Protein AF-A0A655VHN0-F1 (afdb_monomer)

Organism: Vibrio cholerae (NCBI:txid666)

Structure (mmCIF, N/CA/C/O backbone):
data_AF-A0A655VHN0-F1
#
_entry.id   AF-A0A655VHN0-F1
#
loop_
_atom_site.group_PDB
_atom_site.id
_atom_site.type_symbol
_atom_site.label_atom_id
_atom_site.label_alt_id
_atom_site.label_comp_id
_atom_site.label_asym_id
_atom_site.label_entity_id
_atom_site.label_seq_id
_atom_site.pdbx_PDB_ins_code
_atom_site.Cartn_x
_atom_site.Cartn_y
_atom_site.Cartn_z
_atom_site.occupancy
_atom_site.B_iso_or_equiv
_atom_site.auth_seq_id
_atom_site.auth_comp_id
_atom_site.auth_asym_id
_atom_site.auth_atom_id
_atom_site.pdbx_PDB_model_num
ATOM 1 N N . MET A 1 1 ? -13.849 11.201 -1.810 1.00 66.62 1 MET A N 1
ATOM 2 C CA . MET A 1 1 ? -12.509 11.438 -1.226 1.00 66.62 1 MET A CA 1
ATOM 3 C C . MET A 1 1 ? -11.459 10.482 -1.803 1.00 66.62 1 MET A C 1
ATOM 5 O O . MET A 1 1 ? -10.593 10.948 -2.528 1.00 66.62 1 MET A O 1
ATOM 9 N N . ASN A 1 2 ? -11.575 9.160 -1.600 1.00 70.12 2 ASN A N 1
ATOM 10 C CA . ASN A 1 2 ? -10.588 8.166 -2.076 1.00 70.12 2 ASN A CA 1
ATOM 11 C C . ASN A 1 2 ? -10.287 8.215 -3.586 1.00 70.12 2 ASN A C 1
ATOM 13 O O . ASN A 1 2 ? -9.141 8.032 -3.977 1.00 70.12 2 ASN A O 1
ATOM 17 N N . LEU A 1 3 ? -11.278 8.526 -4.431 1.00 73.19 3 LEU A N 1
ATOM 18 C CA . LEU A 1 3 ? -11.083 8.643 -5.882 1.00 73.19 3 LEU A CA 1
ATOM 19 C C . LEU A 1 3 ? -10.113 9.773 -6.270 1.00 73.19 3 LEU A C 1
ATOM 21 O O . LEU A 1 3 ? -9.321 9.605 -7.188 1.00 73.19 3 LEU A O 1
ATOM 25 N N . ILE A 1 4 ? -10.140 10.902 -5.554 1.00 84.06 4 ILE A N 1
ATOM 26 C CA . ILE A 1 4 ? -9.253 12.047 -5.822 1.00 84.06 4 ILE A CA 1
ATOM 27 C C . ILE A 1 4 ? -7.806 11.660 -5.510 1.00 84.06 4 ILE A C 1
ATOM 29 O O . ILE A 1 4 ? -6.911 11.915 -6.311 1.00 84.06 4 ILE A O 1
ATOM 33 N N . PHE A 1 5 ? -7.586 10.986 -4.379 1.00 83.31 5 PHE A N 1
ATOM 34 C CA . PHE A 1 5 ? -6.268 10.478 -4.006 1.00 83.31 5 PHE A CA 1
ATOM 35 C C . PHE A 1 5 ? -5.773 9.397 -4.974 1.00 83.31 5 PHE A C 1
ATOM 37 O O . PHE A 1 5 ? -4.625 9.454 -5.398 1.00 83.31 5 PHE A O 1
ATOM 44 N N . ALA A 1 6 ? -6.638 8.471 -5.398 1.00 81.25 6 ALA A N 1
ATOM 45 C CA . ALA A 1 6 ? -6.287 7.447 -6.383 1.00 81.25 6 ALA A CA 1
ATOM 46 C C . ALA A 1 6 ? -5.892 8.055 -7.742 1.00 81.25 6 ALA A C 1
ATOM 48 O O . ALA A 1 6 ? -4.878 7.662 -8.318 1.00 81.25 6 ALA A O 1
ATOM 49 N N . LEU A 1 7 ? -6.641 9.053 -8.223 1.00 85.44 7 LEU A N 1
ATOM 50 C CA . LEU A 1 7 ? -6.299 9.797 -9.439 1.00 85.44 7 LEU A CA 1
ATOM 51 C C . LEU A 1 7 ? -4.975 10.560 -9.284 1.00 85.44 7 LEU A C 1
ATOM 53 O O . LEU A 1 7 ? -4.157 10.546 -10.201 1.00 85.44 7 LEU A O 1
ATOM 57 N N . GLY A 1 8 ? -4.735 11.174 -8.122 1.00 85.69 8 GLY A N 1
ATOM 58 C CA . GLY A 1 8 ? -3.475 11.855 -7.813 1.00 85.69 8 GLY A CA 1
ATOM 59 C C . GLY A 1 8 ? -2.267 10.911 -7.801 1.00 85.69 8 GLY A C 1
ATOM 60 O O . GLY A 1 8 ? -1.229 11.242 -8.378 1.00 85.69 8 GLY A O 1
ATOM 61 N N . ILE A 1 9 ? -2.409 9.713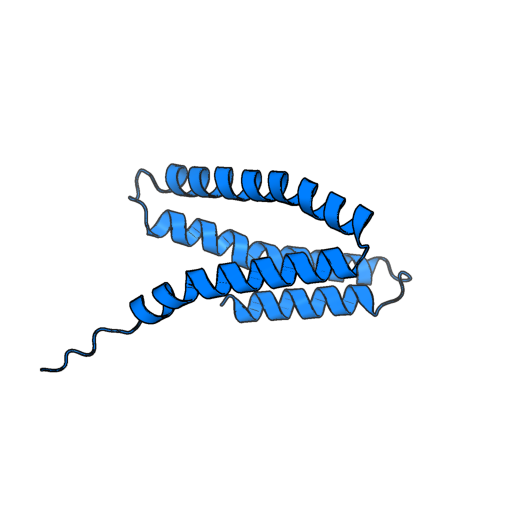 -7.220 1.00 87.19 9 ILE A N 1
ATOM 62 C CA . ILE A 1 9 ? -1.377 8.662 -7.247 1.00 87.19 9 ILE A CA 1
ATOM 63 C C . ILE A 1 9 ? -1.121 8.211 -8.687 1.00 87.19 9 ILE A C 1
ATOM 65 O O . ILE A 1 9 ? 0.034 8.170 -9.106 1.00 87.19 9 ILE A O 1
ATOM 69 N N . PHE A 1 10 ? -2.176 7.921 -9.457 1.00 86.75 10 PHE A N 1
ATOM 70 C CA . PHE A 1 10 ? -2.049 7.493 -10.851 1.00 86.75 10 PHE A CA 1
ATOM 71 C C . PHE A 1 10 ? -1.332 8.543 -11.706 1.00 86.75 10 PHE A C 1
ATOM 73 O O . PHE A 1 10 ? -0.374 8.216 -12.402 1.00 86.75 10 PHE A O 1
ATOM 80 N N . ALA A 1 11 ? -1.738 9.812 -11.609 1.00 86.94 11 ALA A N 1
ATOM 81 C CA . ALA A 1 11 ? -1.110 10.904 -12.347 1.00 86.94 11 ALA A CA 1
ATOM 82 C C . ALA A 1 11 ? 0.365 11.090 -11.958 1.00 86.94 11 ALA A C 1
ATOM 84 O O . ALA A 1 11 ? 1.217 11.254 -12.829 1.00 86.94 11 ALA A O 1
ATOM 85 N N . SER A 1 12 ? 0.684 11.015 -10.662 1.00 85.75 12 SER A N 1
ATOM 86 C CA . SER A 1 12 ? 2.059 11.184 -10.174 1.00 85.75 12 SER A CA 1
ATOM 87 C C . SER A 1 12 ? 2.962 10.011 -10.576 1.00 85.75 12 SER A C 1
ATOM 89 O O . SER A 1 12 ? 4.109 10.226 -10.964 1.00 85.75 12 SER A O 1
ATOM 91 N N . ALA A 1 13 ? 2.442 8.780 -10.542 1.00 85.50 13 ALA A N 1
ATOM 92 C CA . ALA A 1 13 ? 3.155 7.587 -10.996 1.00 85.50 13 ALA A CA 1
ATOM 93 C C . ALA A 1 13 ? 3.362 7.588 -12.520 1.00 85.50 13 ALA A C 1
ATOM 95 O O . ALA A 1 13 ? 4.456 7.280 -12.990 1.00 85.50 13 ALA A O 1
ATOM 96 N N . ALA A 1 14 ? 2.350 7.992 -13.294 1.00 85.38 14 ALA A N 1
ATOM 97 C CA . ALA A 1 14 ? 2.466 8.140 -14.742 1.00 85.38 14 ALA A CA 1
ATOM 98 C C . ALA A 1 14 ? 3.489 9.222 -15.121 1.00 85.38 14 ALA A C 1
ATOM 100 O O . ALA A 1 14 ? 4.300 9.009 -16.020 1.00 85.38 14 ALA A O 1
ATOM 101 N N . ALA A 1 15 ? 3.507 10.352 -14.406 1.00 84.56 15 ALA A N 1
ATOM 102 C CA . ALA A 1 15 ? 4.518 11.390 -14.590 1.00 84.56 15 ALA A CA 1
ATOM 103 C C . ALA A 1 15 ? 5.932 10.864 -14.298 1.00 84.56 15 ALA A C 1
ATOM 105 O O . ALA A 1 15 ? 6.845 11.122 -15.076 1.00 84.56 15 ALA A O 1
ATOM 106 N N . LEU A 1 16 ? 6.111 10.078 -13.232 1.00 84.06 16 LEU A N 1
ATOM 107 C CA . LEU A 1 16 ? 7.395 9.444 -12.919 1.00 84.06 16 LEU A CA 1
ATOM 108 C C . LEU A 1 16 ? 7.844 8.468 -14.022 1.00 84.06 16 LEU A C 1
ATOM 110 O O . LEU A 1 16 ? 9.024 8.414 -14.345 1.00 84.06 16 LEU A O 1
ATOM 114 N N . TRP A 1 17 ? 6.907 7.715 -14.606 1.00 81.50 17 TRP A N 1
ATOM 115 C CA . TRP A 1 17 ? 7.193 6.727 -15.650 1.00 81.50 17 TRP A CA 1
ATOM 116 C C . TRP A 1 17 ? 7.535 7.357 -17.008 1.00 81.50 17 TRP A C 1
ATOM 118 O O . TRP A 1 17 ? 8.378 6.844 -17.739 1.00 81.50 17 TRP A O 1
ATOM 128 N N . LEU A 1 18 ? 6.861 8.451 -17.371 1.00 81.00 18 LEU A N 1
ATOM 129 C CA . LEU A 1 18 ? 6.987 9.085 -18.688 1.00 81.00 18 LEU A CA 1
ATOM 130 C C . LEU A 1 18 ? 8.127 10.107 -18.774 1.00 81.00 18 LEU A C 1
ATOM 132 O O . LEU A 1 18 ? 8.496 10.501 -19.881 1.00 81.00 18 LEU A O 1
ATOM 136 N N . THR A 1 19 ? 8.669 10.557 -17.640 1.00 75.38 19 THR A N 1
ATOM 137 C CA . THR A 1 19 ? 9.689 11.613 -17.626 1.00 75.38 19 THR A CA 1
ATOM 138 C C . THR A 1 19 ? 11.095 11.014 -17.545 1.00 75.38 19 THR A C 1
ATOM 140 O O . THR A 1 19 ? 11.355 10.211 -16.649 1.00 75.38 19 THR A O 1
ATOM 143 N N . PRO A 1 20 ? 12.028 11.402 -18.434 1.00 65.94 20 PRO A N 1
ATOM 144 C CA . PRO A 1 20 ? 13.421 10.980 -18.328 1.00 65.94 20 PRO A CA 1
ATOM 145 C C . PRO A 1 20 ? 14.080 11.570 -17.063 1.00 65.94 20 PRO A C 1
ATOM 147 O O . PRO A 1 20 ? 13.727 12.663 -16.608 1.00 65.94 20 PRO A O 1
ATOM 150 N N . ILE A 1 21 ? 14.997 10.811 -16.450 1.00 69.00 21 ILE A N 1
ATOM 151 C CA . ILE A 1 21 ? 15.594 11.061 -15.118 1.00 69.00 21 ILE A CA 1
ATOM 152 C C . ILE A 1 21 ? 16.671 12.164 -15.191 1.00 69.00 21 ILE A C 1
ATOM 154 O O . ILE A 1 21 ? 17.800 12.004 -14.730 1.00 69.00 21 ILE A O 1
ATOM 158 N N . ASP A 1 22 ? 16.326 13.301 -15.785 1.00 72.75 22 ASP A N 1
ATOM 159 C CA . ASP A 1 22 ? 17.306 14.319 -16.175 1.00 72.75 22 ASP A CA 1
ATOM 160 C C . ASP A 1 22 ? 17.284 15.514 -15.205 1.00 72.75 22 ASP A C 1
ATOM 162 O O . ASP A 1 22 ? 18.294 16.184 -14.984 1.00 72.75 22 ASP A O 1
ATOM 166 N N . HIS A 1 23 ? 16.132 15.772 -14.572 1.00 80.25 23 HIS A N 1
ATOM 167 C CA . HIS A 1 23 ? 15.914 16.920 -13.690 1.00 80.25 23 HIS A CA 1
ATOM 168 C C . HIS A 1 23 ? 15.537 16.513 -12.260 1.00 80.25 23 HIS A C 1
ATOM 170 O O . HIS A 1 23 ? 14.392 16.162 -11.968 1.00 80.25 23 HIS A O 1
ATOM 176 N N . LEU A 1 24 ? 16.490 16.678 -11.333 1.00 84.00 24 LEU A N 1
ATOM 177 C CA . LEU A 1 24 ? 16.336 16.376 -9.902 1.00 84.00 24 LEU A CA 1
ATOM 178 C C . LEU A 1 24 ? 15.106 17.046 -9.262 1.00 84.00 24 LEU A C 1
ATOM 180 O O . LEU A 1 24 ? 14.403 16.420 -8.476 1.00 84.00 24 LEU A O 1
ATOM 184 N N . TRP A 1 25 ? 14.827 18.305 -9.608 1.00 85.75 25 TRP A N 1
ATOM 185 C CA . TRP A 1 25 ? 13.690 19.055 -9.062 1.00 85.75 25 TRP A CA 1
ATOM 186 C C . TRP A 1 25 ? 12.341 18.481 -9.486 1.00 85.75 25 TRP A C 1
ATOM 188 O O . TRP A 1 25 ? 11.416 18.421 -8.679 1.00 85.75 25 TRP A O 1
ATOM 198 N N . PHE A 1 26 ? 12.241 18.028 -10.735 1.00 84.19 26 PHE A N 1
ATOM 199 C CA . PHE A 1 26 ? 11.027 17.402 -11.240 1.00 84.19 26 PHE A CA 1
ATOM 200 C C . PHE A 1 26 ? 10.802 16.051 -10.557 1.00 84.19 26 PHE A C 1
ATOM 202 O O . PHE A 1 26 ? 9.713 15.780 -10.057 1.00 84.19 26 PHE A O 1
ATOM 209 N N . LEU A 1 27 ? 11.867 15.257 -10.429 1.00 85.50 27 LEU A N 1
ATOM 210 C CA . LEU A 1 27 ? 11.836 13.979 -9.727 1.00 85.50 27 LEU A CA 1
ATOM 211 C C . LEU A 1 27 ? 11.427 14.138 -8.252 1.00 85.50 27 LEU A C 1
ATOM 213 O O . LEU A 1 27 ? 10.557 13.415 -7.766 1.00 85.50 27 LEU A O 1
ATOM 217 N N . ALA A 1 28 ? 12.003 15.118 -7.551 1.00 88.25 28 ALA A N 1
ATOM 218 C CA . ALA A 1 28 ? 11.644 15.438 -6.171 1.00 88.25 28 ALA A CA 1
ATOM 219 C C . ALA A 1 28 ? 10.175 15.874 -6.046 1.00 88.25 28 ALA A C 1
ATOM 221 O O . ALA A 1 28 ? 9.487 15.445 -5.120 1.00 88.25 28 ALA A O 1
ATOM 222 N N . GLY A 1 29 ? 9.676 16.666 -7.000 1.00 89.69 29 GLY A N 1
ATOM 223 C CA . GLY A 1 29 ? 8.265 17.043 -7.085 1.00 89.69 29 GLY A CA 1
ATOM 224 C C . GLY A 1 29 ? 7.344 15.835 -7.276 1.00 89.69 29 GLY A C 1
ATOM 225 O O . GLY A 1 29 ? 6.353 15.704 -6.560 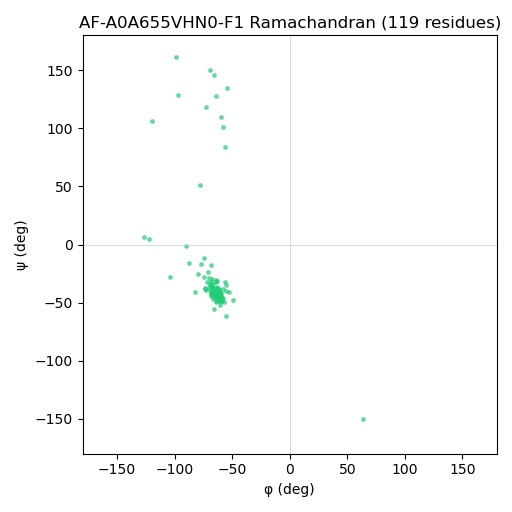1.00 89.69 29 GLY A O 1
ATOM 226 N N . CYS A 1 30 ? 7.691 14.908 -8.171 1.00 87.56 30 CYS A N 1
ATOM 227 C CA . CYS A 1 30 ? 6.935 13.669 -8.368 1.00 87.56 30 CYS A CA 1
ATOM 228 C C . CYS A 1 30 ? 6.904 12.808 -7.099 1.00 87.56 30 CYS A C 1
ATOM 230 O O . CYS A 1 30 ? 5.826 12.382 -6.687 1.00 87.56 30 CYS A O 1
ATOM 232 N N . PHE A 1 31 ? 8.047 12.591 -6.440 1.00 87.75 31 PHE A N 1
ATOM 233 C CA . PHE A 1 31 ? 8.090 11.838 -5.182 1.00 87.75 31 PHE A CA 1
ATOM 234 C C . PHE A 1 31 ? 7.311 12.524 -4.058 1.00 87.75 31 PHE A C 1
ATOM 236 O O . PHE A 1 31 ? 6.613 11.846 -3.302 1.00 87.75 31 PHE A O 1
ATOM 243 N N . PHE A 1 32 ? 7.370 13.855 -3.976 1.00 90.81 32 PHE A N 1
ATOM 244 C CA . PHE A 1 32 ? 6.554 14.626 -3.043 1.00 90.81 32 PHE A CA 1
ATOM 245 C C . PHE A 1 32 ? 5.057 14.405 -3.293 1.00 90.81 32 PHE A C 1
ATOM 247 O O . PHE A 1 32 ? 4.324 14.088 -2.357 1.00 90.81 32 PHE A O 1
ATOM 254 N N . CYS A 1 33 ? 4.607 14.508 -4.547 1.00 89.94 33 CYS A N 1
ATOM 255 C CA . CYS A 1 33 ? 3.209 14.286 -4.912 1.00 89.94 33 CYS A CA 1
ATOM 256 C C . CYS A 1 33 ? 2.757 12.855 -4.600 1.00 89.94 33 CYS A C 1
ATOM 258 O O . CYS A 1 33 ? 1.699 12.674 -3.999 1.00 89.94 33 CYS A O 1
ATOM 260 N N . ILE A 1 34 ? 3.569 11.844 -4.930 1.00 89.31 34 ILE A N 1
ATOM 261 C CA . ILE A 1 34 ? 3.283 10.446 -4.571 1.00 89.31 34 ILE A CA 1
ATOM 262 C C . ILE A 1 34 ? 3.118 10.321 -3.051 1.00 89.31 34 ILE A C 1
ATOM 264 O O . ILE A 1 34 ? 2.106 9.794 -2.593 1.00 89.31 34 ILE A O 1
ATOM 268 N N . GLY A 1 35 ? 4.057 10.855 -2.264 1.00 87.50 35 GLY A N 1
ATOM 269 C CA . GLY A 1 35 ? 3.982 10.821 -0.802 1.00 87.50 35 GLY A CA 1
ATOM 270 C C . GLY A 1 35 ? 2.729 11.509 -0.254 1.00 87.50 35 GLY A C 1
ATOM 271 O O . GLY A 1 35 ? 2.017 10.930 0.567 1.00 87.50 35 GLY A O 1
ATOM 272 N N . PHE A 1 36 ? 2.412 12.705 -0.751 1.00 88.19 36 PHE A N 1
ATOM 273 C CA . PHE A 1 36 ? 1.227 13.463 -0.348 1.00 88.19 36 PHE A CA 1
ATOM 274 C C . PHE A 1 36 ? -0.072 12.700 -0.638 1.00 88.19 36 PHE A C 1
ATOM 276 O O . PHE A 1 36 ? -0.924 12.559 0.245 1.00 88.19 36 PHE A O 1
ATOM 283 N N . PHE A 1 37 ? -0.223 12.167 -1.855 1.00 87.38 37 PHE A N 1
ATOM 284 C CA . PHE A 1 37 ? -1.454 11.483 -2.247 1.00 87.38 37 PHE A CA 1
ATOM 285 C C . PHE A 1 37 ? -1.606 10.093 -1.618 1.00 87.38 37 PHE A C 1
ATOM 287 O O . PHE A 1 37 ? -2.737 9.671 -1.391 1.00 87.38 37 PHE A O 1
ATOM 294 N N . VAL A 1 38 ? -0.510 9.401 -1.291 1.00 86.94 38 VAL A N 1
ATOM 295 C CA . VAL A 1 38 ? -0.548 8.125 -0.551 1.00 86.94 38 VAL A CA 1
ATOM 296 C C . VAL A 1 38 ? -0.885 8.344 0.927 1.00 86.94 38 VAL A C 1
ATOM 298 O O . VAL A 1 38 ? -1.640 7.563 1.511 1.00 86.94 38 VAL A O 1
ATOM 301 N N . PHE A 1 39 ? -0.386 9.423 1.538 1.00 85.75 39 PHE A N 1
ATOM 302 C CA . PHE A 1 39 ? -0.643 9.701 2.952 1.00 85.75 39 PHE A CA 1
ATOM 303 C C . PHE A 1 39 ? -2.114 10.043 3.236 1.00 85.75 39 PHE A C 1
ATOM 305 O O . PHE A 1 39 ? -2.620 9.728 4.312 1.00 85.75 39 PHE A O 1
ATOM 312 N N . GLY A 1 40 ? -2.827 10.630 2.269 1.00 84.69 40 GLY A N 1
ATOM 313 C CA . GLY A 1 40 ? -4.245 10.983 2.406 1.00 84.69 40 GLY A CA 1
ATOM 314 C C . GLY A 1 40 ? -5.148 9.799 2.793 1.00 84.69 40 GLY A C 1
ATOM 315 O O . GLY A 1 40 ? -5.744 9.824 3.874 1.00 84.69 40 GLY A O 1
ATOM 316 N N . PRO A 1 41 ? -5.238 8.734 1.972 1.00 81.50 41 PRO A N 1
ATOM 317 C CA . PRO A 1 41 ? -5.994 7.529 2.309 1.00 81.50 41 PRO A CA 1
ATOM 318 C C . PRO A 1 41 ? -5.514 6.861 3.602 1.00 81.50 41 PRO A C 1
ATOM 320 O O . PRO A 1 41 ? -6.337 6.417 4.401 1.00 81.50 41 PRO A O 1
ATOM 323 N N . GLN A 1 42 ? -4.199 6.835 3.848 1.00 84.38 42 GLN A N 1
ATOM 324 C CA . GLN A 1 42 ? -3.634 6.264 5.074 1.00 84.38 42 GLN A CA 1
ATOM 325 C C . GLN A 1 42 ? -4.130 7.004 6.329 1.00 84.38 42 GLN A C 1
ATOM 327 O O . GLN A 1 42 ? -4.509 6.371 7.316 1.00 84.38 42 GLN A O 1
ATOM 332 N N . MET A 1 43 ? -4.186 8.337 6.286 1.00 85.88 43 MET A N 1
ATOM 333 C CA . MET A 1 43 ? -4.706 9.161 7.378 1.00 85.88 43 MET A CA 1
ATOM 334 C C . MET A 1 43 ? -6.208 8.940 7.594 1.00 85.88 43 MET A C 1
ATOM 336 O O . MET A 1 43 ? -6.656 8.851 8.738 1.00 85.88 43 MET A O 1
ATOM 340 N N . MET A 1 44 ? -6.986 8.813 6.515 1.00 84.88 44 MET A N 1
ATOM 341 C CA . MET A 1 44 ? -8.428 8.566 6.607 1.00 84.88 44 MET A CA 1
ATOM 342 C C . MET A 1 44 ? -8.768 7.246 7.301 1.00 84.88 44 MET A C 1
ATOM 344 O O . MET A 1 44 ? -9.721 7.201 8.074 1.00 84.88 44 MET A O 1
ATOM 348 N N . ILE A 1 45 ? -7.989 6.186 7.066 1.00 85.81 45 ILE A N 1
ATOM 349 C CA . ILE A 1 45 ? -8.178 4.898 7.753 1.00 85.81 45 ILE A CA 1
ATOM 350 C C . ILE A 1 45 ? -7.993 5.069 9.267 1.00 85.81 45 ILE A C 1
ATOM 352 O O . ILE A 1 45 ? -8.796 4.566 10.052 1.00 85.81 45 ILE A O 1
ATOM 356 N N . GLY A 1 46 ? -6.970 5.822 9.684 1.00 85.31 46 GLY A N 1
ATOM 357 C CA . G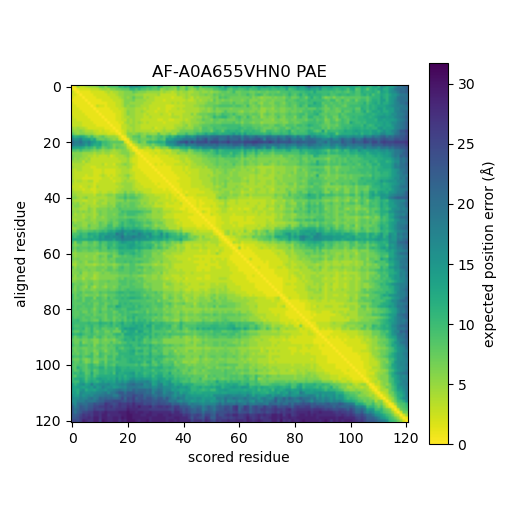LY A 1 46 ? -6.759 6.155 11.093 1.00 85.31 46 GLY A CA 1
ATOM 358 C C . GLY A 1 46 ? -7.907 6.984 11.673 1.00 85.31 46 GLY A C 1
ATOM 359 O O . GLY A 1 46 ? -8.405 6.680 12.752 1.00 85.31 46 GLY A O 1
ATOM 360 N N . MET A 1 47 ? -8.382 7.993 10.945 1.00 88.19 47 MET A N 1
ATOM 361 C CA . MET A 1 47 ? -9.517 8.812 11.381 1.00 88.19 47 MET A CA 1
ATOM 362 C C . MET A 1 47 ? -10.788 7.973 11.572 1.00 88.19 47 MET A C 1
ATOM 364 O O . MET A 1 47 ? -11.408 8.060 12.626 1.00 88.19 47 MET A O 1
ATOM 368 N N . ALA A 1 48 ? -11.116 7.098 10.618 1.00 86.88 48 ALA A N 1
ATOM 369 C CA . ALA A 1 48 ? -12.268 6.205 10.724 1.00 86.88 48 ALA A CA 1
ATOM 370 C C . ALA A 1 48 ? -12.160 5.274 11.947 1.00 86.88 48 ALA A C 1
ATOM 372 O O . ALA A 1 48 ? -13.128 5.094 12.681 1.00 86.88 48 ALA A O 1
ATOM 373 N N . ALA A 1 49 ? -10.967 4.733 12.223 1.00 86.38 49 ALA A N 1
ATOM 374 C CA . ALA A 1 49 ? -10.731 3.921 13.417 1.00 86.38 49 ALA A CA 1
ATOM 375 C C . ALA A 1 49 ? -10.932 4.713 14.722 1.00 86.38 49 ALA A C 1
ATOM 377 O O . ALA A 1 49 ? -11.464 4.174 15.693 1.00 86.38 49 ALA A O 1
ATOM 378 N N . ALA A 1 50 ? -10.527 5.987 14.747 1.00 88.06 50 ALA A N 1
ATOM 379 C CA . ALA A 1 50 ? -10.737 6.870 15.891 1.00 88.06 50 ALA A CA 1
ATOM 380 C C . ALA A 1 50 ? -12.221 7.219 16.091 1.00 88.06 50 ALA A C 1
ATOM 382 O O . ALA A 1 50 ? -12.688 7.228 17.228 1.00 88.06 50 ALA A O 1
ATOM 383 N N . GLU A 1 51 ? -12.960 7.477 15.009 1.00 87.62 51 GLU A N 1
ATOM 384 C CA . GLU A 1 51 ? -14.392 7.812 15.044 1.00 87.62 51 GLU A CA 1
ATOM 385 C C . GLU A 1 51 ? -15.270 6.631 15.471 1.00 87.62 51 GLU A C 1
ATOM 387 O O . GLU A 1 51 ? -16.267 6.822 16.167 1.00 87.62 51 GLU A O 1
ATOM 392 N N . CYS A 1 52 ? -14.890 5.402 15.111 1.00 85.62 52 CYS A N 1
ATOM 393 C CA . CYS A 1 52 ? -15.579 4.193 15.566 1.00 85.62 52 CYS A CA 1
ATOM 394 C C . CYS A 1 52 ? -15.281 3.835 17.035 1.00 85.62 52 CYS A C 1
ATOM 396 O O . CYS A 1 52 ? -15.945 2.963 17.599 1.00 85.62 52 CYS A O 1
ATOM 398 N N . ALA A 1 53 ? -14.285 4.468 17.657 1.00 87.94 53 ALA A N 1
ATOM 399 C CA . ALA A 1 53 ? -13.869 4.190 19.024 1.00 87.94 53 ALA A CA 1
ATOM 400 C C . ALA A 1 53 ? -14.457 5.193 20.026 1.00 87.94 53 ALA A C 1
ATOM 402 O O . ALA A 1 53 ? -14.8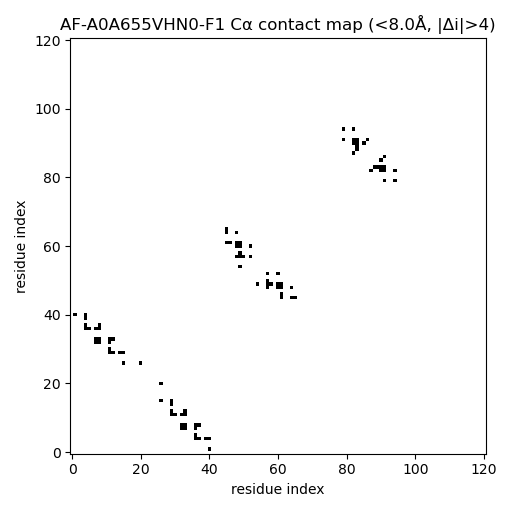69 6.306 19.701 1.00 87.94 53 ALA A O 1
ATOM 403 N N . ARG A 1 54 ? -14.457 4.814 21.308 1.00 85.31 54 ARG A N 1
ATOM 404 C CA . ARG A 1 54 ? -14.757 5.768 22.378 1.00 85.31 54 ARG A CA 1
ATOM 405 C C . ARG A 1 54 ? -13.620 6.786 22.516 1.00 85.31 54 ARG A C 1
ATOM 407 O O . ARG A 1 54 ? -12.454 6.464 22.301 1.00 85.31 54 ARG A O 1
ATOM 414 N N . LYS A 1 55 ? -13.958 8.006 22.945 1.00 84.31 55 LYS A N 1
ATOM 415 C CA . LYS A 1 55 ? -13.031 9.152 23.058 1.00 84.31 55 LYS A CA 1
ATOM 416 C C . LYS A 1 55 ? -11.803 8.875 23.938 1.00 84.31 55 LYS A C 1
ATOM 418 O O . LYS A 1 55 ? -10.734 9.407 23.672 1.00 84.31 55 LYS A O 1
ATOM 423 N N . ASP A 1 56 ? -11.955 8.037 24.960 1.00 87.06 56 ASP A N 1
ATOM 424 C CA . ASP A 1 56 ? -10.904 7.590 25.882 1.00 87.06 56 ASP A CA 1
ATOM 425 C C . ASP A 1 56 ? -9.972 6.517 25.292 1.00 87.06 56 ASP A C 1
ATOM 427 O O . ASP A 1 56 ? -8.875 6.311 25.805 1.00 87.06 56 ASP A O 1
ATOM 431 N N . LEU A 1 57 ? -10.380 5.859 24.201 1.00 88.50 57 LEU A N 1
ATOM 432 C CA . LEU A 1 57 ? -9.680 4.725 23.585 1.00 88.50 57 LEU A CA 1
ATOM 433 C C . LEU A 1 57 ? -9.302 4.965 22.116 1.00 88.50 57 LEU A C 1
ATOM 435 O O . LEU A 1 57 ? -8.761 4.068 21.467 1.00 88.50 57 LEU A O 1
ATOM 439 N N . ALA A 1 58 ? -9.547 6.166 21.587 1.00 87.31 58 ALA A N 1
ATOM 440 C CA . ALA A 1 58 ? -9.285 6.501 20.189 1.00 87.31 58 ALA A CA 1
ATOM 441 C C . ALA A 1 58 ? -7.821 6.242 19.786 1.00 87.31 58 ALA A C 1
ATOM 443 O O . ALA A 1 58 ? -7.567 5.687 18.721 1.00 87.31 58 ALA A O 1
ATOM 444 N N . GLY A 1 59 ? -6.858 6.556 20.663 1.00 87.12 59 GLY A N 1
ATOM 445 C CA . GLY A 1 59 ? -5.436 6.280 20.421 1.00 87.12 59 GLY A CA 1
ATOM 446 C C . GLY A 1 59 ? -5.089 4.785 20.383 1.00 87.12 59 GLY A C 1
ATOM 447 O O . GLY A 1 59 ? -4.239 4.362 19.605 1.00 87.12 59 GLY A O 1
ATOM 448 N N . THR A 1 60 ? -5.766 3.959 21.183 1.00 91.00 60 THR A N 1
ATOM 449 C CA . THR A 1 60 ? -5.566 2.502 21.172 1.00 91.00 60 THR A CA 1
ATOM 450 C C . THR A 1 60 ? -6.171 1.875 19.919 1.00 91.00 60 THR A C 1
ATOM 452 O O . THR A 1 60 ? -5.551 0.997 19.324 1.00 91.00 60 THR A O 1
ATOM 455 N N . ALA A 1 61 ? -7.343 2.344 19.480 1.00 88.62 61 ALA A N 1
ATOM 456 C CA . ALA A 1 61 ? -7.995 1.857 18.266 1.00 88.62 61 ALA A CA 1
ATOM 457 C C . ALA A 1 61 ? -7.175 2.171 17.005 1.00 88.62 61 ALA A C 1
ATOM 459 O O . ALA A 1 61 ? -6.930 1.281 16.190 1.00 88.62 61 ALA A O 1
ATOM 460 N N . THR A 1 62 ? -6.683 3.406 16.875 1.00 89.38 62 THR A N 1
ATOM 461 C CA . THR A 1 62 ? -5.807 3.796 15.759 1.00 89.38 62 THR A CA 1
ATOM 462 C C . THR A 1 62 ? -4.485 3.036 15.784 1.00 89.38 62 THR A C 1
ATOM 464 O O . THR A 1 62 ? -4.044 2.556 14.741 1.00 89.38 62 THR A O 1
ATOM 467 N N . GLY A 1 63 ? -3.883 2.863 16.966 1.00 90.12 63 GLY A N 1
ATOM 468 C CA . GLY A 1 63 ? -2.660 2.082 17.146 1.00 90.12 63 GLY A CA 1
ATOM 469 C C . GLY A 1 63 ? -2.834 0.604 16.787 1.00 90.12 63 GLY A C 1
ATOM 470 O O . GLY A 1 63 ? -1.980 0.035 16.111 1.00 90.12 63 GLY A O 1
ATOM 471 N N . PHE A 1 64 ? -3.958 -0.009 17.168 1.00 92.00 64 PHE A N 1
ATOM 472 C CA . PHE A 1 64 ? -4.281 -1.393 16.816 1.00 92.00 64 PHE A CA 1
ATOM 473 C C . PHE A 1 64 ? -4.450 -1.563 15.302 1.00 92.00 64 PHE A C 1
ATOM 475 O O . PHE A 1 64 ? -3.806 -2.424 14.705 1.00 92.00 64 PHE A O 1
ATOM 482 N N . VAL A 1 65 ? -5.249 -0.705 14.659 1.00 90.88 65 VAL A N 1
ATOM 483 C CA . VAL A 1 65 ? -5.426 -0.726 13.196 1.00 90.88 65 VAL A CA 1
ATOM 484 C C . VAL A 1 65 ? -4.094 -0.493 12.476 1.00 90.88 65 VAL A C 1
ATOM 486 O O . VAL A 1 65 ? -3.790 -1.195 11.512 1.00 90.88 65 VAL A O 1
ATOM 489 N N . GLY A 1 66 ? -3.274 0.437 12.973 1.00 90.31 66 GLY A N 1
ATOM 490 C CA . GLY A 1 66 ? -1.936 0.708 12.450 1.00 90.31 66 GLY A CA 1
ATOM 491 C C . GLY A 1 66 ? -0.986 -0.489 12.563 1.00 90.31 66 GLY A C 1
ATOM 492 O O . GLY A 1 66 ? -0.266 -0.795 11.618 1.00 90.31 66 GLY A O 1
ATOM 493 N N . LEU A 1 67 ? -1.000 -1.209 13.687 1.00 92.81 67 LEU A N 1
ATOM 494 C CA . LEU A 1 67 ? -0.152 -2.388 13.874 1.00 92.81 67 LEU A CA 1
ATOM 495 C C . LEU A 1 67 ? -0.448 -3.460 12.818 1.00 92.81 67 LEU A C 1
ATOM 497 O O . LEU A 1 67 ? 0.472 -3.967 12.176 1.00 92.81 67 LEU A O 1
ATOM 501 N N . PHE A 1 68 ? -1.727 -3.782 12.610 1.00 91.50 68 PHE A N 1
ATOM 502 C CA . PHE A 1 68 ? -2.118 -4.803 11.638 1.00 91.50 68 PHE A CA 1
ATOM 503 C C . PHE A 1 68 ? -1.939 -4.346 10.188 1.00 91.50 68 PHE A C 1
ATOM 505 O O . PHE A 1 68 ? -1.596 -5.173 9.343 1.00 91.50 68 PHE A O 1
ATOM 512 N N . SER A 1 69 ? -2.108 -3.054 9.886 1.00 88.69 69 SER A N 1
ATOM 513 C CA . SER A 1 69 ? -1.873 -2.541 8.532 1.00 88.69 69 SER A CA 1
ATOM 514 C C . SER A 1 69 ? -0.395 -2.630 8.140 1.00 88.69 69 SER A C 1
ATOM 516 O O . SER A 1 69 ? -0.079 -3.161 7.073 1.00 88.69 69 SER A O 1
ATOM 518 N N . TYR A 1 70 ? 0.520 -2.202 9.016 1.00 90.75 70 TYR A N 1
ATOM 519 C CA . TYR A 1 70 ? 1.960 -2.290 8.757 1.00 90.75 70 TYR A CA 1
ATOM 520 C C . TYR A 1 70 ? 2.476 -3.729 8.779 1.00 90.75 70 TYR A C 1
ATOM 522 O O . TYR A 1 70 ? 3.316 -4.082 7.951 1.00 90.75 70 TYR A O 1
ATOM 530 N N . LEU A 1 71 ? 1.951 -4.580 9.667 1.00 93.56 71 LEU A N 1
ATOM 531 C CA . LEU A 1 71 ? 2.278 -6.006 9.657 1.00 93.56 71 LEU A CA 1
ATOM 532 C C . LEU A 1 71 ? 1.842 -6.659 8.339 1.00 93.56 71 LEU A C 1
ATOM 534 O O . LEU A 1 71 ? 2.621 -7.390 7.730 1.00 93.56 71 LEU A O 1
ATOM 538 N N . GLY A 1 72 ? 0.634 -6.352 7.861 1.00 89.56 72 GLY A N 1
ATOM 539 C CA . GLY A 1 72 ? 0.150 -6.808 6.559 1.00 89.56 72 GLY A CA 1
ATOM 540 C C . GLY A 1 72 ? 1.037 -6.335 5.406 1.00 89.56 72 GLY A C 1
ATOM 541 O O . GLY A 1 72 ? 1.392 -7.138 4.548 1.00 89.56 72 GLY A O 1
ATOM 542 N N . ALA A 1 73 ? 1.464 -5.069 5.413 1.00 87.88 73 ALA A N 1
ATOM 543 C CA . ALA A 1 73 ? 2.373 -4.525 4.402 1.00 87.88 73 ALA A CA 1
ATOM 544 C C . ALA A 1 73 ? 3.741 -5.237 4.396 1.00 87.88 73 ALA A C 1
ATOM 546 O O . ALA A 1 73 ? 4.264 -5.587 3.332 1.00 87.88 73 ALA A O 1
ATOM 547 N N . ALA A 1 74 ? 4.297 -5.516 5.579 1.00 90.44 74 ALA A N 1
ATOM 548 C CA . ALA A 1 74 ? 5.543 -6.266 5.716 1.00 90.44 74 ALA A CA 1
ATOM 549 C C . ALA A 1 74 ? 5.399 -7.701 5.180 1.00 90.44 74 ALA A C 1
ATOM 551 O O . ALA A 1 74 ? 6.232 -8.159 4.396 1.00 90.44 74 ALA A O 1
ATOM 552 N N . LEU A 1 75 ? 4.311 -8.389 5.541 1.00 91.19 75 LEU A N 1
ATOM 553 C CA . LEU A 1 75 ? 4.038 -9.755 5.089 1.00 91.19 75 LEU A CA 1
ATOM 554 C C . LEU A 1 75 ? 3.717 -9.838 3.593 1.00 91.19 75 LEU A C 1
ATOM 556 O O . LEU A 1 75 ? 4.060 -10.837 2.972 1.00 91.19 75 LEU A O 1
ATOM 560 N N . ALA A 1 76 ? 3.102 -8.810 3.002 1.00 88.75 76 ALA A N 1
ATOM 561 C CA . ALA A 1 76 ? 2.765 -8.770 1.577 1.00 88.75 76 ALA A CA 1
ATOM 562 C C . ALA A 1 76 ? 3.996 -8.608 0.669 1.00 88.75 76 ALA A C 1
ATOM 564 O O . ALA A 1 76 ? 3.966 -9.027 -0.489 1.00 88.75 76 ALA A O 1
ATOM 565 N N . SER A 1 77 ? 5.092 -8.055 1.194 1.00 87.00 77 SER A N 1
ATOM 566 C CA . SER A 1 77 ? 6.314 -7.805 0.419 1.00 87.00 77 SER A CA 1
ATOM 567 C C . SER A 1 77 ? 6.997 -9.105 -0.033 1.00 87.00 77 SER A C 1
ATOM 569 O O . SER A 1 77 ? 7.477 -9.195 -1.161 1.00 87.00 77 SER A O 1
ATOM 571 N N . TYR A 1 78 ? 6.989 -10.144 0.809 1.00 88.56 78 TYR A N 1
ATOM 572 C CA . TYR A 1 78 ? 7.595 -11.445 0.499 1.00 88.56 78 TYR A CA 1
ATOM 573 C C . TYR A 1 78 ? 6.911 -12.210 -0.659 1.00 88.56 78 TYR A C 1
ATOM 575 O O . TYR A 1 78 ? 7.595 -12.522 -1.635 1.00 88.56 78 TYR A O 1
ATOM 583 N N . PRO A 1 79 ? 5.589 -12.493 -0.632 1.00 88.81 79 PRO A N 1
ATOM 584 C CA . PRO A 1 79 ? 4.914 -13.180 -1.733 1.00 88.81 79 PRO A CA 1
ATOM 585 C C . PRO A 1 79 ? 4.930 -12.353 -3.022 1.00 88.81 79 PRO A C 1
ATOM 587 O O . PRO A 1 79 ? 4.992 -12.922 -4.108 1.00 88.81 79 PRO A O 1
ATOM 590 N N . MET A 1 80 ? 4.922 -11.020 -2.915 1.00 88.62 80 MET A N 1
ATOM 591 C CA . MET A 1 80 ? 5.059 -10.136 -4.070 1.00 88.62 80 MET A CA 1
ATOM 592 C C . MET A 1 80 ? 6.434 -10.271 -4.733 1.00 88.62 80 MET A C 1
ATOM 594 O O . MET A 1 80 ? 6.506 -10.396 -5.954 1.00 88.62 80 MET A O 1
ATOM 598 N N . SER A 1 81 ? 7.510 -10.323 -3.942 1.00 88.56 81 SER A N 1
ATOM 599 C CA . SER A 1 81 ? 8.861 -10.583 -4.453 1.00 88.56 81 SER A CA 1
ATOM 600 C C . SER A 1 81 ? 8.953 -11.949 -5.136 1.00 88.56 81 SER A C 1
ATOM 602 O O . SER A 1 81 ? 9.490 -12.049 -6.235 1.00 88.56 81 SER A O 1
ATOM 604 N N . LEU A 1 82 ? 8.371 -12.990 -4.530 1.00 90.38 82 LEU A N 1
ATOM 605 C CA . LEU A 1 82 ? 8.378 -14.343 -5.093 1.00 90.38 82 LEU A C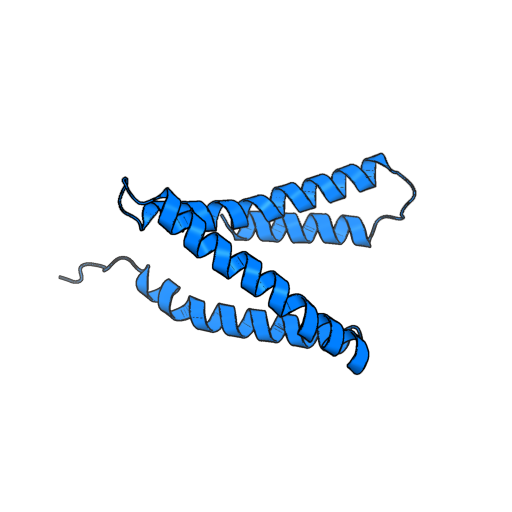A 1
ATOM 606 C C . LEU A 1 82 ? 7.612 -14.423 -6.425 1.00 90.38 82 LEU A C 1
ATOM 608 O O . LEU A 1 82 ? 8.050 -15.096 -7.356 1.00 90.38 82 LEU A O 1
ATOM 612 N N . ALA A 1 83 ? 6.485 -13.712 -6.539 1.00 91.56 83 ALA A N 1
ATOM 613 C CA . ALA A 1 83 ? 5.710 -13.648 -7.776 1.00 91.56 83 ALA A CA 1
ATOM 614 C C . ALA A 1 83 ? 6.490 -12.972 -8.918 1.00 91.56 83 ALA A C 1
ATOM 616 O O . ALA A 1 83 ? 6.405 -13.424 -10.061 1.00 91.56 83 ALA A O 1
ATOM 617 N N . ILE A 1 84 ? 7.271 -11.932 -8.605 1.00 92.44 84 ILE A N 1
ATOM 618 C CA . ILE A 1 84 ? 8.148 -11.261 -9.573 1.00 92.44 84 ILE A CA 1
ATOM 619 C C . ILE A 1 84 ? 9.305 -12.176 -9.986 1.00 92.44 84 ILE A C 1
ATOM 621 O O . ILE A 1 84 ? 9.614 -12.255 -11.172 1.00 92.44 84 ILE A O 1
ATOM 625 N N . GLU A 1 85 ? 9.930 -12.894 -9.051 1.00 92.31 85 GLU A N 1
ATOM 626 C CA . GLU A 1 85 ? 11.015 -13.829 -9.384 1.00 92.31 85 GLU A CA 1
ATOM 627 C C . GLU A 1 85 ? 10.541 -14.993 -10.268 1.00 92.31 85 GLU A C 1
ATOM 629 O O . GLU A 1 85 ? 11.251 -15.386 -11.193 1.00 92.31 85 GLU A O 1
ATOM 634 N N . ALA A 1 86 ? 9.344 -15.533 -10.017 1.00 91.69 86 ALA A N 1
ATOM 635 C CA . ALA A 1 86 ? 8.830 -16.699 -10.738 1.00 91.69 86 ALA A CA 1
ATOM 636 C C . ALA A 1 86 ? 8.184 -16.362 -12.095 1.00 91.69 86 ALA A C 1
ATOM 638 O O . ALA A 1 86 ? 8.363 -17.104 -13.063 1.00 91.69 86 ALA A O 1
ATOM 639 N N . TRP A 1 87 ? 7.416 -15.271 -12.174 1.00 89.38 87 TRP A N 1
ATOM 640 C CA . TRP A 1 87 ? 6.586 -14.932 -13.342 1.00 89.38 87 TRP A CA 1
ATOM 641 C C . TRP A 1 87 ? 6.845 -13.525 -13.896 1.00 89.38 87 TRP A C 1
ATOM 643 O O . TRP A 1 87 ? 6.140 -13.075 -14.802 1.00 89.38 87 TRP A O 1
ATOM 653 N N . GLY A 1 88 ? 7.846 -12.814 -13.373 1.00 90.69 88 GLY A N 1
ATOM 654 C CA . GLY A 1 88 ? 8.174 -11.458 -13.799 1.00 90.69 88 GLY A CA 1
ATOM 655 C C . GLY A 1 88 ? 7.057 -10.455 -13.507 1.00 90.69 88 GLY A C 1
ATOM 656 O O . GLY A 1 88 ? 6.269 -10.590 -12.568 1.00 90.69 88 GLY A O 1
ATOM 657 N N . TRP A 1 89 ? 6.977 -9.427 -14.350 1.00 86.88 89 TRP A N 1
ATOM 658 C CA . TRP A 1 89 ? 5.981 -8.361 -14.229 1.00 86.88 89 TRP A CA 1
ATOM 659 C C . TRP A 1 89 ? 4.537 -8.853 -14.389 1.00 86.88 89 TRP A C 1
ATOM 661 O O . TRP A 1 89 ? 3.645 -8.330 -13.727 1.00 86.88 89 TRP A O 1
ATOM 671 N N . GLU A 1 90 ? 4.301 -9.892 -15.193 1.00 88.12 90 GLU A N 1
ATOM 672 C CA . GLU A 1 90 ? 2.966 -10.482 -15.377 1.00 88.12 90 GLU A CA 1
ATOM 673 C C . GLU A 1 90 ? 2.426 -11.082 -14.069 1.00 88.12 90 GLU A C 1
ATOM 675 O O . GLU A 1 90 ? 1.266 -10.871 -13.710 1.00 88.12 90 GLU A O 1
ATOM 680 N N . GLY A 1 91 ? 3.284 -11.768 -13.303 1.00 87.19 91 GLY A N 1
ATOM 681 C CA . GLY A 1 91 ? 2.936 -12.285 -11.977 1.00 87.19 91 GLY A CA 1
ATOM 682 C C . GLY A 1 91 ? 2.566 -11.178 -10.994 1.00 87.19 91 GLY A C 1
ATOM 683 O O . GLY A 1 91 ? 1.577 -11.298 -10.269 1.00 87.19 91 GLY A O 1
ATOM 684 N N . PHE A 1 92 ? 3.319 -10.076 -11.012 1.00 87.31 92 PHE A N 1
ATOM 685 C CA . PHE A 1 92 ? 3.027 -8.894 -10.203 1.00 87.31 92 PHE A CA 1
ATOM 686 C C . PHE A 1 92 ? 1.660 -8.293 -10.542 1.00 87.31 92 PHE A C 1
ATOM 688 O O . PHE A 1 92 ? 0.839 -8.120 -9.639 1.00 87.31 92 PHE A O 1
ATOM 695 N N . PHE A 1 93 ? 1.392 -8.029 -11.826 1.00 86.44 93 PHE A N 1
ATOM 696 C CA . PHE A 1 93 ? 0.115 -7.462 -12.267 1.00 86.44 93 PHE A CA 1
ATOM 697 C C . PHE A 1 93 ? -1.063 -8.386 -11.938 1.00 86.44 93 PHE A C 1
ATOM 699 O O . PHE A 1 93 ? -2.064 -7.930 -11.387 1.00 86.44 93 PHE A O 1
ATOM 706 N N . CYS A 1 94 ? -0.924 -9.692 -12.175 1.00 89.19 94 CYS A N 1
ATOM 707 C CA . CYS A 1 94 ? -1.944 -10.678 -11.817 1.00 89.19 94 CYS A CA 1
ATOM 708 C C . CYS A 1 94 ? -2.266 -10.653 -10.312 1.00 89.19 94 CYS A C 1
ATOM 710 O O . CYS A 1 94 ? -3.436 -10.597 -9.919 1.00 89.19 94 CYS A O 1
ATOM 712 N N . LEU A 1 95 ? -1.235 -10.626 -9.461 1.00 89.81 95 LEU A N 1
ATOM 713 C CA . LEU A 1 95 ? -1.389 -10.655 -8.008 1.00 89.81 95 LEU A CA 1
ATOM 714 C C . LEU A 1 95 ? -2.065 -9.386 -7.469 1.00 89.81 95 LEU A C 1
ATOM 716 O O . LEU A 1 95 ? -2.984 -9.487 -6.651 1.00 89.81 95 LEU A O 1
ATOM 720 N N . ILE A 1 96 ? -1.678 -8.199 -7.952 1.00 87.75 96 ILE A N 1
ATOM 721 C CA . ILE A 1 96 ? -2.324 -6.945 -7.530 1.00 87.75 96 ILE A CA 1
ATOM 722 C C . ILE A 1 96 ? -3.765 -6.840 -8.045 1.00 87.75 96 ILE A C 1
ATOM 724 O O . ILE A 1 96 ? -4.633 -6.356 -7.316 1.00 87.75 96 ILE A O 1
ATOM 728 N N . THR A 1 97 ? -4.059 -7.332 -9.254 1.00 88.19 97 THR A N 1
ATOM 729 C CA . THR A 1 97 ? -5.424 -7.347 -9.796 1.00 88.19 97 THR A CA 1
ATOM 730 C C . THR A 1 97 ? -6.319 -8.301 -9.009 1.00 88.19 97 THR A C 1
ATOM 732 O O . THR A 1 97 ? -7.442 -7.932 -8.659 1.00 88.19 97 THR A O 1
ATOM 735 N N . ALA A 1 98 ? -5.826 -9.493 -8.662 1.00 90.00 98 ALA A N 1
ATOM 736 C CA . ALA A 1 98 ? -6.557 -10.439 -7.823 1.00 90.00 98 ALA A CA 1
ATOM 737 C C . ALA A 1 98 ? -6.834 -9.858 -6.426 1.00 90.00 98 ALA A C 1
ATOM 739 O O . ALA A 1 98 ? -7.970 -9.912 -5.950 1.00 90.00 98 ALA A O 1
ATOM 740 N N . ALA A 1 99 ? -5.834 -9.236 -5.795 1.00 88.44 99 ALA A N 1
ATOM 741 C CA . ALA A 1 99 ? -6.006 -8.573 -4.504 1.00 88.44 99 ALA A CA 1
ATOM 742 C C . ALA A 1 99 ? -7.046 -7.440 -4.572 1.00 88.44 99 ALA A C 1
ATOM 744 O O . ALA A 1 99 ? -7.937 -7.365 -3.724 1.00 88.44 99 ALA A O 1
ATOM 745 N N . ALA A 1 100 ? -6.990 -6.599 -5.610 1.00 85.69 100 ALA A N 1
ATOM 746 C CA . ALA A 1 100 ? -7.967 -5.535 -5.830 1.00 85.69 100 ALA A CA 1
ATOM 747 C C . ALA A 1 100 ? -9.391 -6.084 -6.031 1.00 85.69 100 ALA A C 1
ATOM 749 O O . ALA A 1 100 ? -10.347 -5.516 -5.496 1.00 85.69 100 ALA A O 1
ATOM 750 N N . ALA A 1 101 ? -9.543 -7.201 -6.749 1.00 88.50 101 ALA A N 1
ATOM 751 C CA . ALA A 1 101 ? -10.834 -7.858 -6.937 1.00 88.50 101 ALA A CA 1
ATOM 752 C C . ALA A 1 101 ? -11.404 -8.388 -5.611 1.00 88.50 101 ALA A C 1
ATOM 754 O O . ALA A 1 101 ? -12.572 -8.145 -5.312 1.00 88.50 101 ALA A O 1
ATOM 755 N N . VAL A 1 102 ? -10.581 -9.042 -4.784 1.00 89.06 102 VAL A N 1
ATOM 756 C CA . VAL A 1 102 ? -10.988 -9.542 -3.457 1.00 89.06 102 VAL A CA 1
ATOM 757 C C . VAL A 1 102 ? -11.423 -8.394 -2.543 1.00 89.06 102 VAL A C 1
ATOM 759 O O . VAL 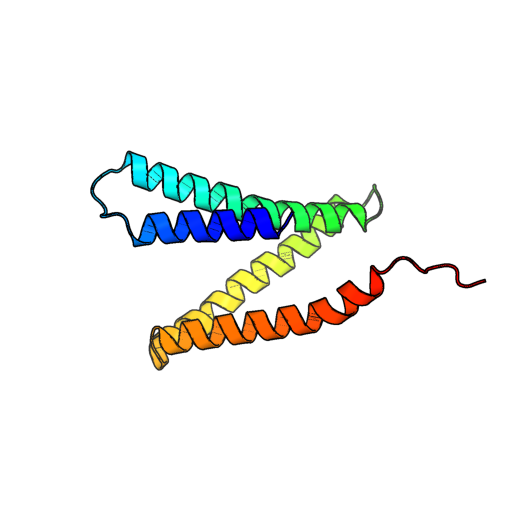A 1 102 ? -12.507 -8.449 -1.961 1.00 89.06 102 VAL A O 1
ATOM 762 N N . ILE A 1 103 ? -10.634 -7.317 -2.481 1.00 84.38 103 ILE A N 1
ATOM 763 C CA . ILE A 1 103 ? -10.968 -6.114 -1.704 1.00 84.38 103 ILE A CA 1
ATOM 764 C C . ILE A 1 103 ? -12.289 -5.503 -2.191 1.00 84.38 103 ILE A C 1
ATOM 766 O O . ILE A 1 103 ? -13.156 -5.175 -1.381 1.00 84.38 103 ILE A O 1
ATOM 770 N N . SER A 1 104 ? -12.476 -5.395 -3.509 1.00 80.94 104 SER A N 1
ATOM 771 C CA . SER A 1 104 ? -13.712 -4.873 -4.107 1.00 80.94 104 SER A CA 1
ATOM 772 C C . SER A 1 104 ? -14.924 -5.738 -3.749 1.00 80.94 104 SER A C 1
ATOM 774 O O . SER A 1 104 ? -15.971 -5.204 -3.385 1.00 80.94 104 SER A O 1
ATOM 776 N N . LEU A 1 105 ? -14.778 -7.068 -3.777 1.00 86.00 105 LEU A N 1
ATOM 777 C CA . LEU A 1 105 ? -15.827 -8.007 -3.371 1.00 86.00 105 LEU A CA 1
ATOM 778 C C . LEU A 1 105 ? -16.181 -7.873 -1.883 1.00 86.00 105 LEU A C 1
ATOM 780 O O . LEU A 1 105 ? -17.359 -7.914 -1.535 1.00 86.00 105 LEU A O 1
ATOM 784 N N . GLN A 1 106 ? -15.192 -7.665 -1.011 1.00 79.62 106 GLN A N 1
ATOM 785 C CA . GLN A 1 106 ? -15.430 -7.418 0.416 1.00 79.62 106 GLN A CA 1
ATOM 786 C C . GLN A 1 106 ? -16.064 -6.052 0.697 1.00 79.62 106 GLN A C 1
ATOM 788 O O . GLN A 1 106 ? -16.804 -5.925 1.670 1.00 79.62 106 GLN A O 1
ATOM 793 N N . LEU A 1 107 ? -15.820 -5.043 -0.143 1.00 75.81 107 LEU A N 1
ATOM 794 C CA . LEU A 1 107 ? -16.415 -3.707 -0.018 1.00 75.81 107 LEU A CA 1
ATOM 795 C C . LEU A 1 107 ? -17.855 -3.620 -0.552 1.00 75.81 107 LEU A C 1
ATOM 797 O O . LEU A 1 107 ? -18.624 -2.793 -0.065 1.00 75.81 107 LEU A O 1
ATOM 801 N N . LEU A 1 108 ? -18.260 -4.480 -1.495 1.00 77.88 108 LEU A N 1
ATOM 802 C CA . LEU A 1 108 ? -19.636 -4.537 -2.019 1.00 77.88 108 LEU A CA 1
ATOM 803 C C . LEU A 1 108 ? -20.745 -4.588 -0.944 1.00 77.88 108 LEU A C 1
ATOM 805 O O . LEU A 1 108 ? -21.697 -3.811 -1.060 1.00 77.88 108 LEU A O 1
ATOM 809 N N . PRO A 1 109 ? -20.683 -5.446 0.096 1.00 76.38 109 PRO A N 1
ATOM 810 C CA . PRO A 1 109 ? -21.705 -5.457 1.145 1.00 76.38 109 PRO A CA 1
ATOM 811 C C . PRO A 1 109 ? -21.745 -4.151 1.953 1.00 76.38 109 PRO A C 1
ATOM 813 O O . PRO A 1 109 ? -22.826 -3.722 2.352 1.00 76.38 109 PRO A O 1
ATOM 816 N N . PHE A 1 110 ? -20.607 -3.475 2.138 1.00 67.12 110 PHE A N 1
ATOM 817 C CA . PHE A 1 110 ? -20.558 -2.188 2.838 1.00 67.12 110 PHE A CA 1
ATOM 818 C C . PHE A 1 110 ? -21.216 -1.063 2.036 1.00 67.12 110 PHE A C 1
ATOM 820 O O . PHE A 1 110 ? -21.874 -0.215 2.629 1.00 67.12 110 PHE A O 1
ATOM 827 N N . ILE A 1 111 ? -21.122 -1.085 0.702 1.00 65.25 111 ILE A N 1
ATOM 828 C CA . ILE A 1 111 ? -21.816 -0.108 -0.155 1.00 65.25 111 ILE A CA 1
ATOM 829 C C . ILE A 1 111 ? -23.337 -0.219 0.019 1.00 65.25 111 ILE A C 1
ATOM 831 O O . ILE A 1 111 ? -24.014 0.800 0.131 1.00 65.25 111 ILE A O 1
ATOM 835 N N . LYS A 1 112 ? -23.879 -1.444 0.099 1.00 60.56 112 LYS A N 1
ATOM 836 C CA . LYS A 1 112 ? -25.316 -1.653 0.351 1.00 60.56 112 LYS A CA 1
ATOM 837 C C . LYS A 1 112 ? -25.740 -1.198 1.748 1.00 60.56 112 LYS A C 1
ATOM 839 O O . LYS A 1 112 ? -26.810 -0.622 1.892 1.00 60.56 112 LYS A O 1
ATOM 844 N N . ALA A 1 113 ? -24.897 -1.406 2.758 1.00 59.78 113 ALA A N 1
ATOM 845 C CA . ALA A 1 113 ? -25.177 -0.982 4.130 1.00 59.78 113 ALA A CA 1
ATOM 846 C C . ALA A 1 113 ? -25.176 0.549 4.324 1.00 59.78 113 ALA A C 1
ATOM 848 O O . ALA A 1 113 ? -25.705 1.029 5.321 1.00 59.78 113 ALA A O 1
ATOM 849 N N . GLN A 1 114 ? -24.595 1.319 3.394 1.00 59.44 114 GLN A N 1
ATOM 850 C CA . GLN A 1 114 ? -24.611 2.787 3.428 1.00 59.44 114 GLN A CA 1
ATOM 851 C C . GLN A 1 114 ? -25.805 3.416 2.696 1.00 59.44 114 GLN A C 1
ATOM 853 O O . GLN A 1 114 ? -25.918 4.644 2.691 1.00 59.44 114 GLN A O 1
ATOM 858 N N . GLN A 1 115 ? -26.690 2.624 2.076 1.00 54.00 115 GLN A N 1
ATOM 859 C CA . GLN A 1 115 ? -27.942 3.180 1.570 1.00 54.00 115 GLN A CA 1
ATOM 860 C C . GLN A 1 115 ? -28.753 3.682 2.772 1.00 54.00 115 GLN A C 1
ATOM 862 O O . GLN A 1 115 ? -28.927 2.922 3.728 1.00 54.00 115 GLN A O 1
ATOM 867 N N . PRO A 1 116 ? -29.219 4.947 2.768 1.00 52.09 116 PRO A N 1
ATOM 868 C CA . PRO A 1 116 ? -30.150 5.397 3.788 1.00 52.09 116 PRO A CA 1
ATOM 869 C C . PRO A 1 116 ? -31.319 4.421 3.764 1.00 52.09 116 PRO A C 1
ATOM 871 O O . PRO A 1 116 ? -31.786 4.073 2.678 1.00 52.09 116 PRO A O 1
ATOM 874 N N . VAL A 1 117 ? -31.771 3.966 4.932 1.00 59.12 117 VAL A N 1
ATOM 875 C CA . VAL A 1 117 ? -33.099 3.368 5.029 1.00 59.12 117 VAL A CA 1
ATOM 876 C C . VAL A 1 117 ? -34.040 4.456 4.528 1.00 59.12 117 VAL A C 1
ATOM 878 O O . VAL A 1 117 ? -34.265 5.443 5.222 1.00 59.12 117 VAL A O 1
ATOM 881 N N . THR A 1 118 ? -34.493 4.351 3.279 1.00 53.97 118 THR A N 1
ATOM 882 C CA . T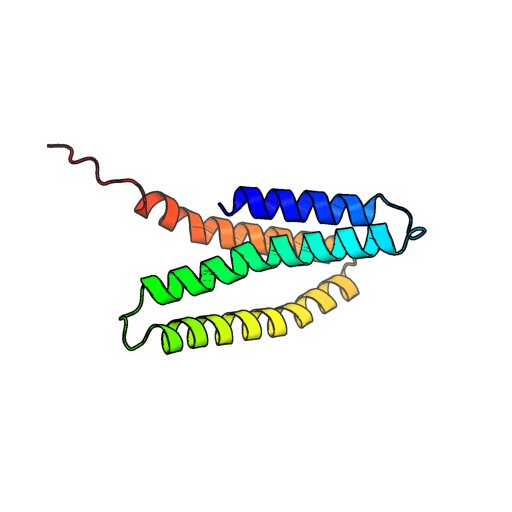HR A 1 118 ? -35.730 5.002 2.888 1.00 53.97 118 THR A CA 1
ATOM 883 C C . THR A 1 118 ? -36.760 4.387 3.814 1.00 53.97 118 THR A C 1
ATOM 885 O O . THR A 1 118 ? -36.986 3.178 3.768 1.00 53.97 118 THR A O 1
ATOM 888 N N . GLU A 1 119 ? -37.250 5.196 4.753 1.00 47.59 119 GLU A N 1
ATOM 889 C CA . GLU A 1 119 ? -38.509 4.948 5.443 1.00 47.59 119 GLU A CA 1
ATOM 890 C C . GLU A 1 119 ? -39.570 4.818 4.344 1.00 47.59 119 GLU A 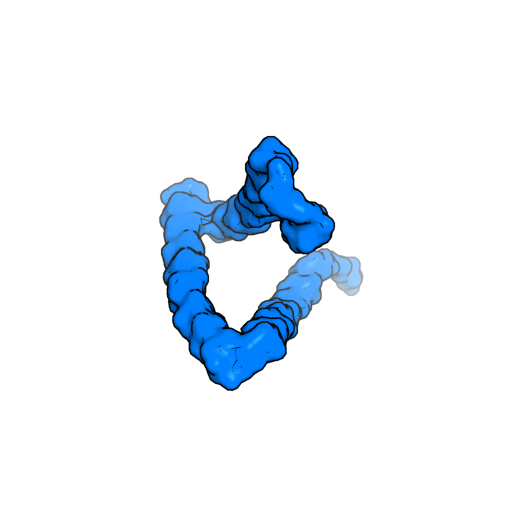C 1
ATOM 892 O O . GLU A 1 119 ? -40.178 5.801 3.930 1.00 47.59 119 GLU A O 1
ATOM 897 N N . ASP A 1 120 ? -39.692 3.617 3.781 1.00 50.03 120 ASP A N 1
ATOM 898 C CA . ASP A 1 120 ? -40.919 3.197 3.133 1.00 50.03 120 ASP A CA 1
ATOM 899 C C . ASP A 1 120 ? -41.902 2.932 4.282 1.00 50.03 120 ASP A C 1
ATOM 901 O O . ASP A 1 120 ? -41.613 2.142 5.185 1.00 50.03 120 ASP A O 1
ATOM 905 N N . GLU A 1 121 ? -42.978 3.718 4.254 1.00 40.19 121 GLU A N 1
ATOM 906 C CA . GLU A 1 121 ? -44.063 3.890 5.234 1.00 40.19 121 GLU A CA 1
ATOM 907 C C . GLU A 1 121 ? -44.569 2.616 5.935 1.00 40.19 121 GLU A C 1
ATOM 909 O O . GLU A 1 121 ? -44.739 1.563 5.275 1.00 40.19 121 GLU A O 1
#

pLDDT: mean 83.0, std 10.59, range [40.19, 93.56]

Sequence (121 aa):
MNLIFALGIFASAAALWLTPIDHLWFLAGCFFCIGFFVFGPQMMIGMAAAECARKDLAGTATGFVGLFSYLGAALASYPMSLAIEAWGWEGFFCLITAAAAVISLQLLPFIKAQQPVTEDE

Secondary structure (DSSP, 8-state):
-HHHHHHHHHHHHHHHHHS-TT-HHHHHHHHHHHHHHHHHHHHHHHHHHHHTS-TTTHHHHHHHHHHHHHHHHHHHHHHHHHHHHHHHHHHHHHHHHHHHHHHHHHHHHHHHHTS------

Solvent-accessible surface area (backbone atoms only — not comparable to full-atom values): 6700 Å² total; per-residue (Å²): 112,68,66,60,31,52,49,44,33,52,54,28,50,50,51,59,71,74,48,77,98,78,50,70,68,59,53,50,49,33,54,48,46,35,52,55,28,53,47,50,60,57,49,50,55,40,49,52,38,28,69,78,34,55,87,94,42,19,69,56,40,27,49,52,55,49,51,54,51,53,50,48,54,60,60,51,50,55,62,49,51,52,30,32,74,75,52,35,69,62,33,40,54,52,52,55,52,51,51,52,50,54,52,50,60,66,44,51,63,55,59,63,71,65,53,73,80,73,82,74,129

Nearest PDB structures (foldseek):
  4ckg-assembly1_B  TM=3.089E-01  e=7.532E-01  Homo sapiens

InterPro domains:
  IPR036259 MFS transporter superfamily [G3DSA:1.20.1250.20] (1-120)
  IPR036259 MFS transporter superfamily [SSF103473] (2-118)
  IPR051337 Organophosphate:Pi Antiporter [PTHR43826] (2-116)

Radius of gyration: 18.66 Å; Cα contacts (8 Å, |Δi|>4): 51; chains: 1; bounding box: 61×36×45 Å

Mean predicted aligned error: 8.67 Å

Foldseek 3Di:
DLVVLVVQLVVLVVQVVPDDPPDPVSNVVSVVSNVVSVVVVVVVVLVVQLVVDDVVCSVVSSVVVVVVVVVVVVVVVVVLVV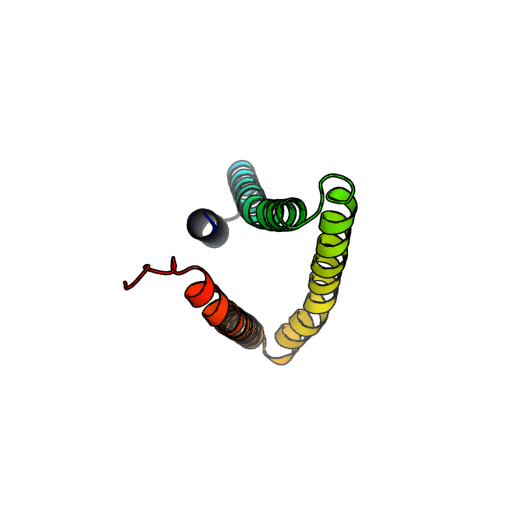LCVPPNVVSNVVVVVVVVVVVVVVCVVVVVVPDPPPPPD